Protein AF-A0A2S2QJU6-F1 (afdb_monomer_lite)

Organism: NCBI:txid143950

Sequence (134 aa):
MEQHQAIIRSEYPKALYEYVHCSAHSLNLPIGYACQTHMIRNCIHTVRSIKSFFKKSAQRTNILKTHIKSYLPESNHDRLISMCETRWAQNHESIKRLHEMYISIINTLEELREVINNETSQKAHTFLATISKR

Radius of gyration: 20.84 Å; chains: 1; bounding box: 54×26×53 Å

Secondary structure (DSSP, 8-state):
-HHHHHHHHHH-GGGGGT----HHHHHHHHHHHHHTSHHHHHHHHHHHHHHHHHHT-HHHHHHHHHHHHHH-TT----SPPPP-TT-HHHHHHHHHHHHHTHHHHHHHHHHHHSSS-HHHHHHHHHHHHHHS--

Structure (mmCIF, N/CA/C/O backbone):
data_AF-A0A2S2QJU6-F1
#
_entry.id   AF-A0A2S2QJU6-F1
#
loop_
_atom_site.group_PDB
_atom_site.id
_atom_site.type_symbol
_atom_site.label_atom_id
_atom_site.label_alt_id
_atom_site.label_comp_id
_atom_site.label_asym_id
_atom_site.label_entity_id
_atom_site.label_seq_id
_atom_site.pdbx_PDB_ins_code
_atom_site.Cartn_x
_atom_site.Cartn_y
_atom_site.Cartn_z
_atom_site.occupancy
_atom_site.B_iso_or_equiv
_atom_site.auth_seq_id
_atom_site.auth_comp_id
_atom_site.auth_asym_id
_atom_site.auth_atom_id
_atom_site.pdbx_PDB_model_num
ATOM 1 N N . MET A 1 1 ? 14.749 11.793 -27.665 1.00 46.41 1 MET A N 1
ATOM 2 C CA . MET A 1 1 ? 15.988 11.117 -27.208 1.00 46.41 1 MET A CA 1
ATOM 3 C C . MET A 1 1 ? 16.721 10.397 -28.338 1.00 46.41 1 MET A C 1
ATOM 5 O O . MET A 1 1 ? 17.942 10.406 -28.320 1.00 46.41 1 MET A O 1
ATOM 9 N N . GLU A 1 2 ? 16.032 9.844 -29.343 1.00 47.97 2 GLU A N 1
ATOM 10 C CA . GLU A 1 2 ? 16.675 9.112 -30.457 1.00 47.97 2 GLU A CA 1
ATOM 11 C C . GLU A 1 2 ? 17.599 9.975 -31.334 1.00 47.97 2 GLU A C 1
ATOM 13 O O . GLU A 1 2 ? 18.694 9.542 -31.683 1.00 47.97 2 GLU A O 1
ATOM 18 N N . GLN A 1 3 ? 17.233 11.232 -31.613 1.00 45.78 3 GLN A N 1
ATOM 19 C CA . GLN A 1 3 ? 18.054 12.115 -32.458 1.00 45.78 3 GLN A CA 1
ATOM 20 C C . GLN A 1 3 ? 19.417 12.469 -31.841 1.00 45.78 3 GLN A C 1
ATOM 22 O O . GLN A 1 3 ? 20.399 12.617 -32.558 1.00 45.78 3 GLN A O 1
ATOM 27 N N . HIS A 1 4 ? 19.507 12.552 -30.510 1.00 51.56 4 HIS A N 1
ATOM 28 C CA . HIS A 1 4 ? 20.764 12.890 -29.833 1.00 51.56 4 HIS A CA 1
ATOM 29 C C . HIS A 1 4 ? 21.744 11.712 -29.844 1.00 51.56 4 HIS A C 1
ATOM 31 O O . HIS A 1 4 ? 22.946 11.908 -29.993 1.00 51.56 4 HIS A O 1
ATOM 37 N N . GLN A 1 5 ? 21.233 10.479 -29.752 1.00 58.16 5 GLN A N 1
ATOM 38 C CA . GLN A 1 5 ? 22.067 9.287 -29.881 1.00 58.16 5 GLN A CA 1
ATOM 39 C C . GLN A 1 5 ? 22.635 9.154 -31.294 1.00 58.16 5 GLN A C 1
ATOM 41 O O . GLN A 1 5 ? 23.798 8.804 -31.434 1.00 58.16 5 GLN A O 1
ATOM 46 N N . ALA A 1 6 ? 21.854 9.465 -32.332 1.00 62.44 6 ALA A N 1
ATOM 47 C CA . ALA A 1 6 ? 22.330 9.409 -33.714 1.00 62.44 6 ALA A CA 1
ATOM 48 C C . ALA A 1 6 ? 23.511 10.365 -33.973 1.00 62.44 6 ALA A C 1
ATOM 50 O O . ALA A 1 6 ? 24.495 9.964 -34.589 1.00 62.44 6 ALA A O 1
ATOM 51 N N . ILE A 1 7 ? 23.453 11.590 -33.436 1.00 68.31 7 ILE A N 1
ATOM 52 C CA . ILE A 1 7 ? 24.519 12.598 -33.575 1.00 68.31 7 ILE A CA 1
ATOM 53 C C . ILE A 1 7 ? 25.791 12.159 -32.833 1.00 68.31 7 ILE A C 1
ATOM 55 O O . ILE A 1 7 ? 26.871 12.135 -33.417 1.00 68.31 7 ILE A O 1
ATOM 59 N N . ILE A 1 8 ? 25.663 11.705 -31.580 1.00 67.81 8 ILE A N 1
ATOM 60 C CA . ILE A 1 8 ? 26.801 11.224 -30.772 1.00 67.81 8 ILE A CA 1
ATOM 61 C C . ILE A 1 8 ? 27.474 10.005 -31.426 1.00 67.81 8 ILE A C 1
ATOM 63 O O . ILE A 1 8 ? 28.700 9.895 -31.430 1.00 67.81 8 ILE A O 1
ATOM 67 N N . ARG A 1 9 ? 26.681 9.107 -32.025 1.00 65.75 9 ARG A N 1
ATOM 68 C CA . ARG A 1 9 ? 27.174 7.933 -32.763 1.00 65.75 9 ARG A CA 1
ATOM 69 C C . ARG A 1 9 ? 27.923 8.302 -34.045 1.00 65.75 9 ARG A C 1
ATOM 71 O O . ARG A 1 9 ? 28.824 7.564 -34.429 1.00 65.75 9 ARG A O 1
ATOM 78 N N . SER A 1 10 ? 27.549 9.408 -34.692 1.00 72.00 10 SER A N 1
ATOM 79 C CA . SER A 1 10 ? 28.198 9.907 -35.909 1.00 72.00 10 SER A CA 1
ATOM 80 C C . SER A 1 10 ? 29.538 10.585 -35.617 1.00 72.00 10 SER A C 1
ATOM 82 O O . SER A 1 10 ? 30.488 10.391 -36.368 1.00 72.00 10 SER A O 1
ATOM 84 N N . GLU A 1 11 ? 29.625 11.379 -34.546 1.00 79.19 11 GLU A N 1
ATOM 85 C CA . GLU A 1 11 ? 30.824 12.182 -34.260 1.00 79.19 11 GLU A CA 1
ATOM 86 C C . GLU A 1 11 ? 31.875 11.451 -33.411 1.00 79.19 11 GLU A C 1
ATOM 88 O O . GLU A 1 11 ? 33.070 11.710 -33.554 1.00 79.19 11 GLU A O 1
ATOM 93 N N . TYR A 1 12 ? 31.469 10.494 -32.566 1.00 71.75 12 TYR A N 1
ATOM 94 C CA . TYR A 1 12 ? 32.372 9.825 -31.621 1.00 71.75 12 TYR A CA 1
ATOM 95 C C . TYR A 1 1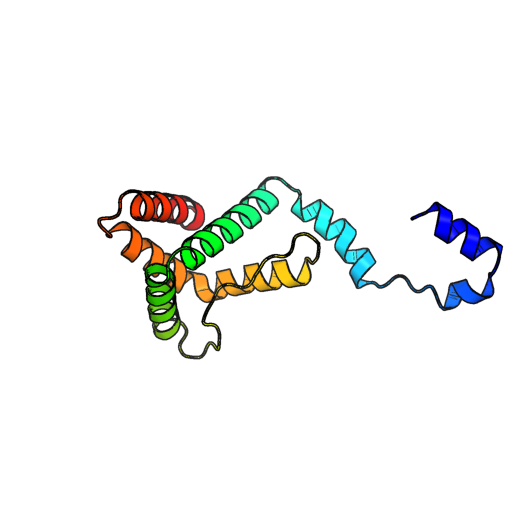2 ? 32.196 8.294 -31.623 1.00 71.75 12 TYR A C 1
ATOM 97 O O . TYR A 1 12 ? 31.701 7.716 -30.652 1.00 71.75 12 TYR A O 1
ATOM 105 N N . PRO A 1 13 ? 32.665 7.579 -32.666 1.00 63.84 13 PRO A N 1
ATOM 106 C CA . PRO A 1 13 ? 32.488 6.127 -32.793 1.00 63.84 13 PRO A CA 1
ATOM 107 C C . PRO A 1 13 ? 33.174 5.310 -31.683 1.00 63.84 13 PRO A C 1
ATOM 109 O O . PRO A 1 13 ? 32.777 4.180 -31.417 1.00 63.84 13 PRO A O 1
ATOM 112 N N . LYS A 1 14 ? 34.167 5.873 -30.979 1.00 62.91 14 LYS A N 1
ATOM 113 C CA . LYS A 1 14 ? 34.809 5.232 -29.814 1.00 62.91 14 LYS A CA 1
ATOM 114 C C . LYS A 1 14 ? 33.975 5.317 -28.527 1.00 62.91 14 LYS A C 1
ATOM 116 O O . LYS A 1 14 ? 34.132 4.460 -27.665 1.00 62.91 14 LYS A O 1
ATOM 121 N N . ALA A 1 15 ? 33.058 6.282 -28.418 1.00 59.03 15 ALA A N 1
ATOM 122 C CA . ALA A 1 15 ? 32.165 6.429 -27.262 1.00 59.03 15 ALA A CA 1
ATOM 123 C C . ALA A 1 15 ? 31.049 5.365 -27.233 1.00 59.03 15 ALA A C 1
ATOM 125 O O . ALA A 1 15 ? 30.379 5.186 -26.219 1.00 59.03 15 ALA A O 1
ATOM 126 N N . LEU A 1 16 ? 30.865 4.615 -28.328 1.00 54.47 16 LEU A N 1
ATOM 127 C CA . LEU A 1 16 ? 29.923 3.495 -28.416 1.00 54.47 16 LEU A CA 1
ATOM 128 C C . LEU A 1 16 ? 30.208 2.384 -27.395 1.00 54.47 16 LEU A C 1
ATOM 130 O O . LEU A 1 16 ? 29.268 1.745 -26.932 1.00 54.47 16 LEU A O 1
ATOM 134 N N . TYR A 1 17 ? 31.475 2.175 -27.023 1.00 51.66 17 TYR A N 1
ATOM 135 C CA . TYR A 1 17 ? 31.856 1.184 -26.011 1.00 51.66 17 TYR A CA 1
ATOM 136 C C . TYR A 1 17 ? 31.525 1.636 -24.579 1.00 51.66 17 TYR A C 1
ATOM 138 O O . TYR A 1 17 ? 31.322 0.795 -23.708 1.00 51.66 17 TYR A O 1
ATOM 146 N N . GLU A 1 18 ? 31.422 2.946 -24.340 1.00 51.72 18 GLU A N 1
ATOM 147 C CA . GLU A 1 18 ? 31.084 3.530 -23.033 1.00 51.72 18 GLU A CA 1
ATOM 148 C C . GLU A 1 18 ? 29.583 3.813 -22.876 1.00 51.72 18 GLU A C 1
ATOM 150 O O . GLU A 1 18 ? 29.083 3.918 -21.756 1.00 51.72 18 GLU A O 1
ATOM 155 N N . TYR A 1 19 ? 28.828 3.883 -23.978 1.00 55.94 19 TYR A N 1
ATOM 156 C CA . TYR A 1 19 ? 27.382 4.119 -23.961 1.00 55.94 19 TYR A CA 1
ATOM 157 C C . TYR A 1 19 ? 26.590 2.824 -23.718 1.00 55.94 19 TYR A C 1
ATOM 159 O O . TYR A 1 19 ? 25.708 2.430 -24.486 1.00 55.94 19 TYR A O 1
ATOM 167 N N . VAL A 1 20 ? 26.915 2.135 -22.624 1.00 60.84 20 VAL A N 1
ATOM 168 C CA . VAL A 1 20 ? 26.170 0.964 -22.160 1.00 60.84 20 VAL A CA 1
ATOM 169 C C . VAL A 1 20 ? 24.815 1.440 -21.647 1.00 60.84 20 VAL A C 1
ATOM 171 O O . VAL A 1 20 ? 24.714 2.143 -20.640 1.00 60.84 20 VAL A O 1
ATOM 174 N N . HIS A 1 21 ? 23.746 1.057 -22.345 1.00 64.50 21 HIS A N 1
ATOM 175 C CA . HIS A 1 21 ? 22.393 1.297 -21.861 1.00 64.50 21 HIS A CA 1
ATOM 176 C C . HIS A 1 21 ? 22.233 0.645 -20.488 1.00 64.50 21 HIS A C 1
ATOM 178 O O . HIS A 1 21 ? 22.387 -0.566 -20.342 1.00 64.50 21 HIS A O 1
ATOM 184 N N . CYS A 1 22 ? 21.916 1.454 -19.476 1.00 77.94 22 CYS A N 1
ATOM 185 C CA . CYS A 1 22 ? 21.653 0.949 -18.139 1.00 77.94 22 CYS A CA 1
ATOM 186 C C . CYS A 1 22 ? 20.522 -0.086 -18.213 1.00 77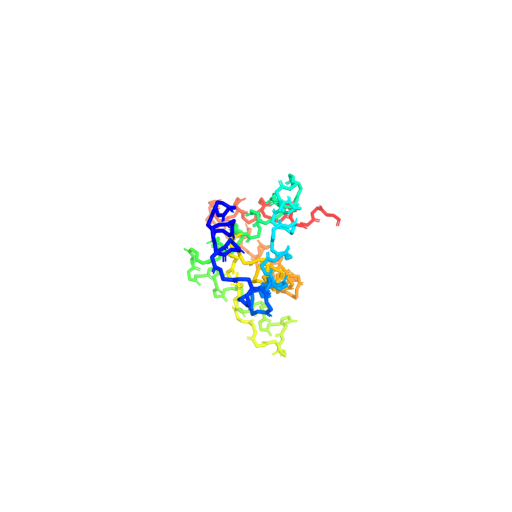.94 22 CYS A C 1
ATOM 188 O O . CYS A 1 22 ? 19.383 0.269 -18.521 1.00 77.94 22 CYS A O 1
ATOM 190 N N . SER A 1 23 ? 20.820 -1.351 -17.904 1.00 76.19 23 SER A N 1
ATOM 191 C CA . SER A 1 23 ? 19.843 -2.446 -17.955 1.00 76.19 23 SER A CA 1
ATOM 192 C C . SER A 1 23 ? 18.586 -2.130 -17.144 1.00 76.19 23 SER A C 1
ATOM 194 O O . SER A 1 23 ? 17.483 -2.470 -17.559 1.00 76.19 23 SER A O 1
ATOM 196 N N . ALA A 1 24 ? 18.724 -1.397 -16.033 1.00 72.38 24 ALA A N 1
ATOM 197 C CA . ALA A 1 24 ? 17.584 -0.923 -15.256 1.00 72.38 24 ALA A CA 1
ATOM 198 C C . ALA A 1 24 ? 16.678 0.018 -16.069 1.00 72.38 24 ALA A C 1
ATOM 200 O O . ALA A 1 24 ? 15.464 -0.151 -16.060 1.00 72.38 24 ALA A O 1
ATOM 201 N N . HIS A 1 25 ? 17.238 0.970 -16.822 1.00 74.44 25 HIS A N 1
ATOM 202 C CA . HIS A 1 25 ? 16.448 1.854 -17.683 1.00 74.44 25 HIS A CA 1
ATOM 203 C C . HIS A 1 25 ? 15.749 1.077 -18.805 1.00 74.44 25 HIS A C 1
ATOM 205 O O . HIS A 1 25 ? 14.554 1.269 -19.034 1.00 74.44 25 HIS A O 1
ATOM 211 N N . SER A 1 26 ? 16.467 0.152 -19.446 1.00 79.81 26 SER A N 1
ATOM 212 C CA . SER A 1 26 ? 15.916 -0.707 -20.500 1.00 79.81 26 SER A CA 1
ATOM 213 C C . SER A 1 26 ? 14.766 -1.584 -19.999 1.00 79.81 26 SER A C 1
ATOM 215 O O . SER A 1 26 ? 13.816 -1.811 -20.739 1.00 79.81 26 SER A O 1
ATOM 217 N N . LEU A 1 27 ? 14.811 -2.035 -18.741 1.00 78.50 27 LEU A N 1
ATOM 218 C CA . LEU A 1 27 ? 13.746 -2.825 -18.112 1.00 78.50 27 LEU A CA 1
ATOM 219 C C . LEU A 1 27 ? 12.590 -1.967 -17.570 1.00 78.50 27 LEU A C 1
ATOM 221 O O . LEU A 1 27 ? 11.445 -2.417 -17.571 1.00 78.50 27 LEU A O 1
ATOM 225 N N . ASN A 1 28 ? 12.845 -0.725 -17.146 1.00 80.44 28 ASN A N 1
ATOM 226 C CA . ASN A 1 28 ? 11.793 0.177 -16.664 1.00 80.44 28 ASN A CA 1
ATOM 227 C C . ASN A 1 28 ? 10.721 0.442 -17.731 1.00 80.44 28 ASN A C 1
ATOM 229 O O . ASN A 1 28 ? 9.547 0.558 -17.388 1.00 80.44 28 ASN A O 1
ATOM 233 N N . LEU A 1 29 ? 11.121 0.548 -19.000 1.00 81.00 29 LEU A N 1
ATOM 234 C CA . LEU A 1 29 ? 10.230 0.806 -20.134 1.00 81.00 29 LEU A CA 1
ATOM 235 C C . LEU A 1 29 ? 9.149 -0.281 -20.308 1.00 81.00 29 LEU A C 1
ATOM 237 O O . LEU A 1 29 ? 7.969 0.045 -20.160 1.00 81.00 29 LEU A O 1
ATOM 241 N N . PRO A 1 30 ? 9.487 -1.562 -20.570 1.00 85.56 30 PRO A N 1
ATOM 242 C CA . PRO A 1 30 ? 8.491 -2.617 -20.753 1.00 85.56 30 PRO A CA 1
ATOM 243 C C . PRO A 1 30 ? 7.663 -2.869 -19.489 1.00 85.56 30 PRO A C 1
ATOM 245 O O . PRO A 1 30 ? 6.458 -3.093 -19.588 1.00 85.56 30 PRO A O 1
ATOM 248 N N . ILE A 1 31 ? 8.263 -2.770 -18.296 1.00 82.38 31 ILE A N 1
ATOM 249 C CA . ILE A 1 31 ? 7.525 -2.897 -17.030 1.00 82.38 31 ILE A CA 1
ATOM 250 C C . ILE A 1 31 ? 6.525 -1.746 -16.875 1.00 82.38 31 ILE A C 1
ATOM 252 O O . ILE A 1 31 ? 5.380 -1.971 -16.486 1.00 82.38 31 ILE A O 1
ATOM 256 N N . GLY A 1 32 ? 6.925 -0.523 -17.227 1.00 82.25 32 GLY A N 1
ATOM 257 C CA . GLY A 1 32 ? 6.045 0.641 -17.248 1.00 82.25 32 GLY A CA 1
ATOM 258 C C . GLY A 1 32 ? 4.825 0.421 -18.141 1.00 82.25 32 GLY A C 1
ATOM 259 O O . GLY A 1 32 ? 3.707 0.690 -17.705 1.00 82.25 32 GLY A O 1
ATOM 260 N N . TYR A 1 33 ? 5.015 -0.136 -19.341 1.00 83.44 33 TYR A N 1
ATOM 261 C CA . TYR A 1 33 ? 3.912 -0.511 -20.232 1.00 83.44 33 TYR A CA 1
ATOM 262 C C . TYR A 1 33 ? 3.032 -1.619 -19.647 1.00 83.44 33 TYR A C 1
ATOM 264 O O . TYR A 1 33 ? 1.811 -1.477 -19.626 1.00 83.44 33 TYR A O 1
ATOM 272 N N . ALA A 1 34 ? 3.620 -2.685 -19.101 1.00 84.25 34 ALA A N 1
ATOM 273 C CA . ALA A 1 34 ? 2.857 -3.757 -18.464 1.00 84.25 34 ALA A CA 1
ATOM 274 C C . ALA A 1 34 ? 1.983 -3.221 -17.314 1.00 84.25 34 ALA A C 1
ATOM 276 O O . ALA A 1 34 ? 0.807 -3.573 -17.205 1.00 84.25 34 ALA A O 1
ATOM 277 N N . CYS A 1 35 ? 2.509 -2.294 -16.507 1.00 82.56 35 CYS A N 1
ATOM 278 C CA . CYS A 1 35 ? 1.772 -1.650 -15.420 1.00 82.56 35 CYS A CA 1
ATOM 279 C C . CYS A 1 35 ? 0.620 -0.737 -15.878 1.00 82.56 35 CYS A C 1
ATOM 281 O O . CYS A 1 35 ? -0.240 -0.416 -15.057 1.00 82.56 35 CYS A O 1
ATOM 283 N N . GLN A 1 36 ? 0.559 -0.338 -17.153 1.00 83.81 36 GLN A N 1
ATOM 284 C CA . GLN A 1 36 ? -0.577 0.413 -17.705 1.00 83.81 36 GLN A CA 1
ATOM 285 C C . GLN A 1 36 ? -1.795 -0.473 -17.988 1.00 83.81 36 GLN A C 1
ATOM 287 O O . GLN A 1 36 ? -2.900 0.051 -18.154 1.00 83.81 36 GLN A O 1
ATOM 292 N N . THR A 1 37 ? -1.625 -1.801 -17.986 1.00 89.19 37 THR A N 1
ATOM 293 C CA . THR A 1 37 ? -2.731 -2.759 -18.096 1.00 89.19 37 THR A CA 1
ATOM 294 C C . THR A 1 37 ? -3.793 -2.448 -17.049 1.00 89.19 37 THR A C 1
ATOM 296 O O . THR A 1 37 ? -3.477 -2.300 -15.868 1.00 89.19 37 THR A O 1
ATOM 299 N N . HIS A 1 38 ? -5.061 -2.386 -17.466 1.00 87.62 38 HIS A N 1
ATOM 300 C CA . HIS A 1 38 ? -6.172 -1.906 -16.638 1.00 87.62 38 HIS A CA 1
ATOM 301 C C . HIS A 1 38 ? -6.205 -2.537 -15.238 1.00 87.62 38 HIS A C 1
ATOM 303 O O . HIS A 1 38 ? -6.286 -1.831 -14.236 1.00 87.62 38 HIS A O 1
ATOM 309 N N . MET A 1 39 ? -6.065 -3.862 -15.160 1.00 86.25 39 MET A N 1
ATOM 310 C CA . MET A 1 39 ? -6.084 -4.593 -13.891 1.00 86.25 39 MET A CA 1
ATOM 311 C C . MET A 1 39 ? -4.923 -4.204 -12.965 1.00 86.25 39 MET A C 1
ATOM 313 O O . MET A 1 39 ? -5.133 -3.957 -11.778 1.00 86.25 39 MET A O 1
ATOM 317 N N . ILE A 1 40 ? -3.703 -4.115 -13.507 1.00 85.44 40 ILE A N 1
ATOM 318 C CA . ILE A 1 40 ? -2.498 -3.773 -12.738 1.00 85.44 40 ILE A CA 1
ATOM 319 C C . ILE A 1 40 ? -2.571 -2.316 -12.287 1.00 85.44 40 ILE A C 1
ATOM 321 O O . ILE A 1 40 ? -2.353 -2.013 -11.115 1.00 85.44 40 ILE A O 1
ATOM 325 N N . ARG A 1 41 ? -2.959 -1.420 -13.196 1.00 86.06 41 ARG A N 1
ATOM 326 C CA . ARG A 1 41 ? -3.148 -0.001 -12.912 1.00 86.06 41 ARG A CA 1
ATOM 327 C C . ARG A 1 41 ? -4.167 0.214 -11.792 1.00 86.06 41 ARG A C 1
ATOM 329 O O . ARG A 1 41 ? -3.880 0.949 -10.850 1.00 86.06 41 ARG A O 1
ATOM 336 N N . ASN A 1 42 ? -5.320 -0.455 -11.846 1.00 88.19 42 ASN A N 1
ATOM 337 C CA . ASN A 1 42 ? -6.345 -0.360 -10.803 1.00 88.19 42 ASN A CA 1
ATOM 338 C C . ASN A 1 42 ? -5.824 -0.854 -9.449 1.00 88.19 42 ASN A C 1
ATOM 340 O O . ASN A 1 42 ? -6.033 -0.185 -8.442 1.00 88.19 42 ASN A O 1
ATOM 344 N N . CYS A 1 43 ? -5.092 -1.973 -9.426 1.00 86.75 43 CYS A N 1
ATOM 345 C CA . CYS A 1 43 ? -4.452 -2.474 -8.209 1.00 86.75 43 CYS A CA 1
ATOM 346 C C . CYS A 1 43 ? -3.491 -1.430 -7.613 1.00 86.75 43 CYS A C 1
ATOM 348 O O . CYS A 1 43 ? -3.621 -1.057 -6.446 1.00 86.75 43 CYS A O 1
ATOM 350 N N . ILE A 1 44 ? -2.595 -0.871 -8.433 1.00 85.81 44 ILE A N 1
ATOM 351 C CA . ILE A 1 44 ? -1.655 0.183 -8.025 1.00 85.81 44 ILE A CA 1
ATOM 352 C C . ILE A 1 44 ? -2.402 1.407 -7.468 1.00 85.81 44 ILE A C 1
ATOM 354 O O . ILE A 1 44 ? -2.013 1.948 -6.430 1.00 85.81 44 ILE A O 1
ATOM 358 N N . HIS A 1 45 ? -3.489 1.843 -8.111 1.00 87.38 45 HIS A N 1
ATOM 359 C CA . HIS A 1 45 ? -4.312 2.944 -7.604 1.00 87.38 45 HIS A CA 1
ATOM 360 C C . HIS A 1 45 ? -4.968 2.618 -6.261 1.00 87.38 45 HIS A C 1
ATOM 362 O O . HIS A 1 45 ? -4.932 3.458 -5.362 1.00 87.38 45 HIS A O 1
ATOM 368 N N . THR A 1 46 ? -5.522 1.418 -6.085 1.00 89.06 46 THR A N 1
ATOM 369 C CA . THR A 1 46 ? -6.109 0.988 -4.809 1.00 89.06 46 THR A CA 1
ATOM 370 C C . THR A 1 46 ? -5.073 1.013 -3.689 1.00 89.06 46 THR A C 1
ATOM 372 O O . THR A 1 46 ? -5.328 1.602 -2.639 1.00 89.06 46 THR A O 1
ATOM 375 N N . VAL A 1 47 ? -3.871 0.479 -3.924 1.00 88.31 47 VAL A N 1
ATOM 376 C CA . VAL A 1 47 ? -2.773 0.500 -2.942 1.00 88.31 47 VAL A CA 1
ATOM 377 C C . VAL A 1 47 ? -2.403 1.933 -2.545 1.00 88.31 47 VAL A C 1
ATOM 379 O O . VAL A 1 47 ? -2.280 2.249 -1.357 1.00 88.31 47 VAL A O 1
ATOM 382 N N . ARG A 1 48 ? -2.287 2.841 -3.523 1.00 88.94 48 ARG A N 1
ATOM 383 C CA . ARG A 1 48 ? -2.034 4.270 -3.262 1.00 88.94 48 ARG A CA 1
ATOM 384 C C . ARG A 1 48 ? -3.152 4.907 -2.440 1.00 88.94 48 ARG A C 1
ATOM 386 O O . ARG A 1 48 ? -2.868 5.686 -1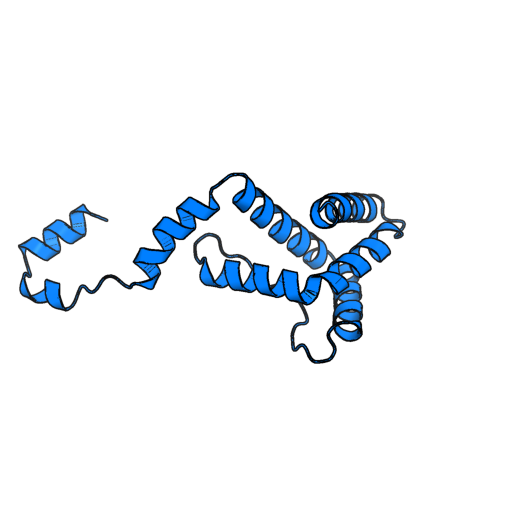.527 1.00 88.94 48 ARG A O 1
ATOM 393 N N . SER A 1 49 ? -4.403 4.569 -2.739 1.00 90.44 49 SER A N 1
ATOM 394 C CA . SER A 1 49 ? -5.579 5.073 -2.028 1.00 90.44 49 SER A CA 1
ATOM 395 C C . SER A 1 49 ? -5.616 4.601 -0.575 1.00 90.44 49 SER A C 1
ATOM 397 O O . SER A 1 49 ? -5.808 5.433 0.311 1.00 90.44 49 SER A O 1
ATOM 399 N N . ILE A 1 50 ? -5.337 3.320 -0.312 1.00 89.50 50 ILE A N 1
ATOM 400 C CA . ILE A 1 50 ? -5.235 2.752 1.044 1.00 89.50 50 ILE A CA 1
ATOM 401 C C . ILE A 1 50 ? -4.133 3.460 1.837 1.00 89.50 50 ILE A C 1
ATOM 403 O O . ILE A 1 50 ? -4.352 3.932 2.954 1.00 89.50 50 ILE A O 1
ATOM 407 N N . LYS A 1 51 ? -2.950 3.629 1.238 1.00 89.31 51 LYS A N 1
ATOM 408 C CA . LYS A 1 51 ? -1.861 4.373 1.878 1.00 89.31 51 LYS A CA 1
ATOM 409 C C . LYS A 1 51 ? -2.273 5.806 2.224 1.00 89.31 51 LYS A C 1
ATOM 411 O O . LYS A 1 51 ? -2.012 6.284 3.330 1.00 89.31 51 LYS A O 1
ATOM 416 N N . SER A 1 52 ? -2.866 6.513 1.262 1.00 90.19 52 SER A N 1
ATOM 417 C CA . SER A 1 52 ? -3.316 7.896 1.436 1.00 90.19 52 SER A CA 1
ATOM 418 C C . SER A 1 52 ? -4.364 7.998 2.544 1.00 90.19 52 SER A C 1
ATOM 420 O O . SER A 1 52 ? -4.297 8.902 3.375 1.00 90.19 52 SER A O 1
ATOM 422 N N . PHE A 1 53 ? -5.279 7.031 2.615 1.00 90.25 53 PHE A N 1
ATOM 423 C CA . PHE A 1 53 ? -6.282 6.930 3.666 1.00 90.25 53 PHE A CA 1
ATOM 424 C C . PHE A 1 53 ? -5.648 6.862 5.059 1.00 90.25 53 PHE A C 1
ATOM 426 O O . PHE A 1 53 ? -5.961 7.711 5.894 1.00 90.25 53 PHE A O 1
ATOM 433 N N . PHE A 1 54 ? -4.692 5.959 5.295 1.00 89.56 54 PHE A N 1
ATOM 434 C CA . PHE A 1 54 ? -4.000 5.895 6.587 1.00 89.56 54 PHE A CA 1
ATOM 435 C C . PHE A 1 54 ? -3.218 7.175 6.889 1.00 89.56 54 PHE A C 1
ATOM 437 O O . PHE A 1 54 ? -3.365 7.743 7.970 1.00 89.56 54 PHE A O 1
ATOM 444 N N . LYS A 1 55 ? -2.456 7.694 5.914 1.00 88.88 55 LYS A N 1
ATOM 445 C CA . LYS A 1 55 ? -1.627 8.901 6.087 1.00 88.88 55 LYS A CA 1
ATOM 446 C C . LYS A 1 55 ? -2.447 10.148 6.443 1.00 88.88 55 LYS A C 1
ATOM 448 O O . LYS A 1 55 ? -1.939 11.019 7.141 1.00 88.88 55 LYS A O 1
ATOM 453 N N . LYS A 1 56 ? -3.696 10.246 5.979 1.00 89.12 56 LYS A N 1
ATOM 454 C CA . LYS A 1 56 ? -4.578 11.401 6.217 1.00 89.12 56 LYS A CA 1
ATOM 455 C C . LYS A 1 56 ? -5.088 11.524 7.659 1.00 89.12 56 LYS A C 1
ATOM 457 O O . LYS A 1 56 ? -5.743 12.510 7.960 1.00 89.12 56 LYS A O 1
ATOM 462 N N . SER A 1 57 ? -4.898 10.538 8.542 1.00 88.44 57 SER A N 1
ATOM 463 C CA . SER A 1 57 ? -5.237 10.684 9.970 1.00 88.44 57 SER A CA 1
ATOM 464 C C . SER A 1 57 ? -4.176 10.047 10.853 1.00 88.44 57 SER A C 1
ATOM 466 O O . SER A 1 57 ? -3.819 8.881 10.665 1.00 88.44 57 SER A O 1
ATOM 468 N N . ALA A 1 58 ? -3.731 10.800 11.858 1.00 88.19 58 ALA A N 1
ATOM 469 C CA . ALA A 1 58 ? -2.838 10.297 12.891 1.00 88.19 58 ALA A CA 1
ATOM 470 C C . ALA A 1 58 ? -3.464 9.111 13.642 1.00 88.19 58 ALA A C 1
ATOM 472 O O . ALA A 1 58 ? -2.784 8.113 13.855 1.00 88.19 58 ALA A O 1
ATOM 473 N N . GLN A 1 59 ? -4.769 9.169 13.935 1.00 88.75 59 GLN A N 1
ATOM 474 C CA . GLN A 1 59 ? -5.504 8.079 14.583 1.00 88.75 59 GLN A CA 1
ATOM 475 C C . GLN A 1 59 ? -5.454 6.796 13.742 1.00 88.75 59 GLN A C 1
ATOM 477 O O . GLN A 1 59 ? -5.014 5.761 14.231 1.00 88.75 59 GLN A O 1
ATOM 482 N N . ARG A 1 60 ? -5.807 6.878 12.449 1.00 89.50 60 ARG A N 1
ATOM 483 C CA . ARG A 1 60 ? -5.767 5.728 11.523 1.00 89.50 60 ARG A CA 1
ATOM 484 C C . ARG A 1 60 ? -4.361 5.136 11.399 1.00 89.50 60 ARG A C 1
ATOM 486 O O . ARG A 1 60 ? -4.200 3.923 11.360 1.00 89.50 60 ARG A O 1
ATOM 493 N N . THR A 1 61 ? -3.341 5.995 11.340 1.00 90.06 61 THR A N 1
ATOM 494 C CA . THR A 1 61 ? -1.939 5.555 11.304 1.00 90.06 61 THR A CA 1
ATOM 495 C C . THR A 1 61 ? -1.532 4.866 12.608 1.00 90.06 61 THR A C 1
ATOM 497 O O . THR A 1 61 ? -0.779 3.898 12.564 1.00 90.06 61 THR A O 1
ATOM 500 N N . ASN A 1 62 ? -2.006 5.345 13.760 1.00 89.94 62 ASN A N 1
ATOM 501 C CA . ASN A 1 62 ? -1.648 4.770 15.052 1.00 89.94 62 ASN A CA 1
ATOM 502 C C . ASN A 1 62 ? -2.282 3.388 15.255 1.00 89.94 62 ASN A C 1
ATOM 504 O O . ASN A 1 62 ? -1.583 2.464 15.651 1.00 89.94 62 ASN A O 1
ATOM 508 N N . ILE A 1 63 ? -3.559 3.228 14.889 1.00 89.69 63 ILE A N 1
ATOM 509 C CA . ILE A 1 63 ? -4.251 1.929 14.914 1.00 89.69 63 ILE A CA 1
ATOM 510 C C . ILE A 1 63 ? -3.511 0.926 14.017 1.00 89.69 63 ILE A C 1
ATOM 512 O O . ILE A 1 63 ? -3.167 -0.166 14.464 1.00 89.69 63 ILE A O 1
ATOM 516 N N . LEU A 1 64 ? -3.141 1.335 12.795 1.00 89.88 64 LEU A N 1
ATOM 517 C CA . LEU A 1 64 ? -2.342 0.498 11.897 1.00 89.88 64 LEU A CA 1
ATOM 518 C C . LEU A 1 64 ? -1.018 0.056 12.543 1.00 89.88 64 LEU A C 1
ATOM 520 O O . LEU A 1 64 ? -0.664 -1.115 12.469 1.00 89.88 64 LEU A O 1
ATOM 524 N N . LYS A 1 65 ? -0.294 0.968 13.203 1.00 89.75 65 LYS A N 1
ATOM 525 C CA . LYS A 1 65 ? 0.962 0.648 13.907 1.00 89.75 65 LYS A CA 1
ATOM 526 C C . LYS A 1 65 ? 0.769 -0.358 15.037 1.00 89.75 65 LYS A C 1
ATOM 528 O O . LYS A 1 65 ? 1.635 -1.209 15.227 1.00 89.75 65 LYS A O 1
ATOM 533 N N . THR A 1 66 ? -0.336 -0.271 15.769 1.00 89.62 66 THR A N 1
ATOM 534 C CA . THR A 1 66 ? -0.677 -1.239 16.817 1.00 89.62 66 THR A CA 1
ATOM 535 C C . THR A 1 66 ? -0.883 -2.629 16.223 1.00 89.62 66 THR A C 1
ATOM 537 O O . THR A 1 66 ? -0.250 -3.580 16.676 1.00 89.62 66 THR A O 1
ATOM 540 N N . HIS A 1 67 ? -1.676 -2.742 15.153 1.00 89.12 67 HIS A N 1
ATOM 541 C CA . HIS A 1 67 ? -1.902 -4.024 14.475 1.00 89.12 67 HIS A CA 1
ATOM 542 C C . HIS A 1 67 ? -0.622 -4.592 13.868 1.00 89.12 67 HIS A C 1
ATOM 544 O O . HIS A 1 67 ? -0.338 -5.774 14.024 1.00 89.12 67 HIS A O 1
ATOM 550 N N . ILE A 1 68 ? 0.203 -3.761 13.235 1.00 87.94 68 ILE A N 1
ATOM 551 C CA . ILE A 1 68 ? 1.513 -4.184 12.725 1.00 87.94 68 ILE A CA 1
ATOM 552 C C . ILE A 1 68 ? 2.356 -4.801 13.841 1.00 87.94 68 ILE A C 1
ATOM 554 O O . ILE A 1 68 ? 2.861 -5.901 13.673 1.00 87.94 68 ILE A O 1
ATOM 558 N N . LYS A 1 69 ? 2.486 -4.134 14.992 1.00 87.62 69 LYS A N 1
ATOM 559 C CA . LYS A 1 69 ? 3.270 -4.672 16.114 1.00 87.62 69 LYS A CA 1
ATOM 560 C C . LYS A 1 69 ? 2.699 -5.983 16.653 1.00 87.62 69 LYS A C 1
ATOM 562 O O . LYS A 1 69 ? 3.461 -6.826 17.109 1.00 87.62 69 LYS A O 1
ATOM 567 N N . SER A 1 70 ? 1.378 -6.147 16.601 1.00 86.88 70 SER A N 1
ATOM 568 C CA . SER A 1 70 ? 0.701 -7.355 17.071 1.00 86.88 70 SER A CA 1
ATOM 569 C C . SER A 1 70 ? 0.892 -8.549 16.134 1.00 86.88 70 SER A C 1
ATOM 571 O O . SER A 1 70 ? 1.058 -9.667 16.609 1.00 86.88 70 SER A O 1
ATOM 573 N N . TYR A 1 71 ? 0.836 -8.336 14.817 1.00 84.62 71 TYR A N 1
ATOM 574 C CA . TYR A 1 71 ? 0.852 -9.421 13.825 1.00 84.62 71 TYR A CA 1
ATOM 575 C C . TYR A 1 71 ? 2.221 -9.631 13.165 1.00 84.62 71 TYR A C 1
ATOM 577 O O . TYR A 1 71 ? 2.473 -10.690 12.600 1.00 84.62 71 TYR A O 1
ATOM 585 N N . LEU A 1 72 ? 3.105 -8.635 13.232 1.00 84.44 72 LEU A N 1
ATOM 586 C CA . LEU A 1 72 ? 4.442 -8.621 12.634 1.00 84.44 72 LEU A CA 1
ATOM 587 C C . LEU A 1 72 ? 5.481 -8.083 13.643 1.00 84.44 72 LEU A C 1
ATOM 589 O O . LEU A 1 72 ? 6.136 -7.076 13.366 1.00 84.44 72 LEU A O 1
ATOM 593 N N . PRO A 1 73 ? 5.651 -8.728 14.814 1.00 78.25 73 PRO A N 1
ATOM 594 C CA . PRO A 1 73 ? 6.536 -8.233 15.874 1.00 78.25 73 PRO A CA 1
ATOM 595 C C . PRO A 1 73 ? 8.013 -8.172 15.452 1.00 78.25 73 PRO A C 1
ATOM 597 O O . PRO A 1 73 ? 8.724 -7.252 15.842 1.00 78.25 73 PRO A O 1
ATOM 600 N N . GLU A 1 74 ? 8.449 -9.100 14.596 1.00 78.50 74 GLU A N 1
ATOM 601 C CA . GLU A 1 74 ? 9.821 -9.177 14.063 1.00 78.50 74 GLU A CA 1
ATOM 602 C C . GLU A 1 74 ? 10.079 -8.201 12.901 1.00 78.50 74 GLU A C 1
ATOM 604 O O . GLU A 1 74 ? 11.192 -8.084 12.386 1.00 78.50 74 GLU A O 1
ATOM 609 N N . SER A 1 75 ? 9.040 -7.512 12.427 1.00 77.00 75 SER A N 1
ATOM 610 C CA . SER A 1 75 ? 9.151 -6.640 11.269 1.00 77.00 75 SER A CA 1
ATOM 611 C C . SER A 1 75 ? 9.574 -5.230 11.671 1.00 77.00 75 SER A C 1
ATOM 613 O O . SER A 1 75 ? 8.912 -4.553 12.453 1.00 77.00 75 SER A O 1
ATOM 615 N N . ASN A 1 76 ? 10.616 -4.710 11.022 1.00 74.25 76 ASN A N 1
ATOM 616 C CA . ASN A 1 76 ? 11.048 -3.311 11.157 1.00 74.25 76 ASN A CA 1
ATOM 617 C C . ASN A 1 76 ? 10.147 -2.322 10.388 1.00 74.25 76 ASN A C 1
ATOM 619 O O . ASN A 1 76 ? 10.592 -1.258 9.954 1.00 74.25 76 ASN A O 1
ATOM 623 N N . HIS A 1 77 ? 8.903 -2.689 10.093 1.00 77.06 77 HIS A N 1
ATOM 624 C CA . HIS A 1 77 ? 8.041 -1.957 9.174 1.00 77.06 77 HIS A CA 1
ATOM 625 C C . HIS A 1 77 ? 6.905 -1.308 9.936 1.00 77.06 77 HIS A C 1
ATOM 627 O O . HIS A 1 77 ? 5.990 -1.990 10.350 1.00 77.06 77 HIS A O 1
ATOM 633 N N . ASP A 1 78 ? 6.906 0.015 10.079 1.00 76.25 78 ASP A N 1
ATOM 634 C CA . ASP A 1 78 ? 5.857 0.725 10.819 1.00 76.25 78 ASP A CA 1
ATOM 635 C C . ASP A 1 78 ? 4.820 1.405 9.905 1.00 76.25 78 ASP A C 1
ATOM 637 O O . ASP A 1 78 ? 3.837 1.977 10.389 1.00 76.25 78 ASP A O 1
ATOM 641 N N . ARG A 1 79 ? 5.058 1.419 8.582 1.00 77.69 79 ARG A N 1
ATOM 642 C CA . ARG A 1 79 ? 4.272 2.168 7.584 1.00 77.69 79 ARG A CA 1
ATOM 643 C C . ARG A 1 79 ? 4.349 1.547 6.186 1.00 77.69 79 ARG A C 1
ATOM 645 O O . A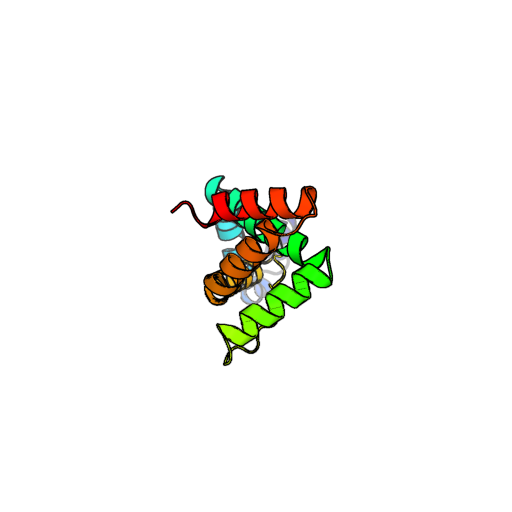RG A 1 79 ? 5.318 0.884 5.825 1.00 77.69 79 ARG A O 1
ATOM 652 N N . LEU A 1 80 ? 3.356 1.882 5.357 1.00 80.38 80 LEU A N 1
ATOM 653 C CA . LEU A 1 80 ? 3.340 1.575 3.923 1.00 80.38 80 LEU A CA 1
ATOM 654 C C . LEU A 1 80 ? 4.319 2.459 3.126 1.00 80.38 80 LEU A C 1
ATOM 656 O O . LEU A 1 80 ? 4.353 3.688 3.283 1.00 80.38 80 LEU A O 1
ATOM 660 N N . ILE A 1 81 ? 5.063 1.839 2.205 1.00 79.44 81 ILE A N 1
ATOM 661 C CA . ILE A 1 81 ? 6.064 2.497 1.347 1.00 79.44 81 ILE A CA 1
ATOM 662 C C . ILE A 1 81 ? 5.387 3.348 0.268 1.00 79.44 81 ILE A C 1
ATOM 664 O O . ILE A 1 81 ? 4.220 3.170 -0.076 1.00 79.44 81 ILE A O 1
ATOM 668 N N . SER A 1 82 ? 6.074 4.392 -0.207 1.00 76.31 82 SER A N 1
ATOM 669 C CA . SER A 1 82 ? 5.572 5.200 -1.321 1.00 76.31 82 SER A CA 1
ATOM 670 C C . SER A 1 82 ? 5.821 4.555 -2.661 1.00 76.31 82 SER A C 1
ATOM 672 O O . SER A 1 82 ? 6.954 4.249 -3.005 1.00 76.31 82 SER A O 1
ATOM 674 N N . MET A 1 83 ? 4.750 4.479 -3.439 1.00 77.00 83 MET A N 1
ATOM 675 C CA . MET A 1 83 ? 4.829 4.181 -4.855 1.00 77.00 83 MET A CA 1
ATOM 676 C C . MET A 1 83 ? 5.313 5.425 -5.608 1.00 77.00 83 MET A C 1
ATOM 678 O O . MET A 1 83 ? 4.895 6.543 -5.295 1.00 77.00 83 MET A O 1
ATOM 682 N N . CYS A 1 84 ? 6.181 5.224 -6.594 1.00 70.44 84 CYS A N 1
ATOM 683 C CA . CYS A 1 84 ? 6.689 6.238 -7.510 1.00 70.44 84 CYS A CA 1
ATOM 684 C C . CYS A 1 84 ? 6.354 5.808 -8.941 1.00 70.44 84 CYS A C 1
ATOM 686 O O . CYS A 1 84 ? 6.674 4.696 -9.351 1.00 70.44 84 CYS A O 1
ATOM 688 N N . GLU A 1 85 ? 5.700 6.668 -9.719 1.00 60.78 85 GLU A N 1
ATOM 689 C CA . GLU A 1 85 ? 5.206 6.313 -11.059 1.00 60.78 85 GLU A CA 1
ATOM 690 C C . GLU A 1 85 ? 6.307 5.880 -12.026 1.00 60.78 85 GLU A C 1
ATOM 692 O O . GLU A 1 85 ? 6.091 4.977 -12.826 1.00 60.78 85 GLU A O 1
ATOM 697 N N . THR A 1 86 ? 7.503 6.451 -11.899 1.00 64.75 86 THR A N 1
ATOM 698 C CA . THR A 1 86 ? 8.618 6.233 -12.830 1.00 64.75 86 THR A CA 1
ATOM 699 C C . THR A 1 86 ? 9.660 5.224 -12.334 1.00 64.75 86 THR A C 1
ATOM 701 O O . THR A 1 86 ? 10.600 4.909 -13.063 1.00 64.75 86 THR A O 1
ATOM 704 N N . ARG A 1 87 ? 9.522 4.690 -11.109 1.00 71.88 87 ARG A N 1
ATOM 705 C CA . ARG A 1 87 ? 10.488 3.754 -10.500 1.00 71.88 87 ARG A CA 1
ATOM 706 C C . ARG A 1 87 ? 9.810 2.449 -10.091 1.00 71.88 87 ARG A C 1
ATOM 708 O O . ARG A 1 87 ? 9.387 2.291 -8.946 1.00 71.88 87 ARG A O 1
ATOM 715 N N . TRP A 1 88 ? 9.737 1.486 -11.014 1.00 76.88 88 TRP A N 1
ATOM 716 C CA . TRP A 1 88 ? 9.043 0.214 -10.762 1.00 76.88 88 TRP A CA 1
ATOM 717 C C . TRP A 1 88 ? 9.621 -0.566 -9.578 1.00 76.88 88 TRP A C 1
ATOM 719 O O . TRP A 1 88 ? 8.844 -1.146 -8.831 1.00 76.88 88 TRP A O 1
ATOM 729 N N . ALA A 1 89 ? 10.939 -0.541 -9.351 1.00 76.94 89 ALA A N 1
ATOM 730 C CA . ALA A 1 89 ? 11.551 -1.269 -8.237 1.00 76.94 89 ALA A CA 1
ATOM 731 C C . ALA A 1 89 ? 10.978 -0.811 -6.881 1.00 76.94 89 ALA A C 1
ATOM 733 O O . ALA A 1 89 ? 10.676 -1.629 -6.017 1.00 76.94 89 ALA A O 1
ATOM 734 N N . GLN A 1 90 ? 10.714 0.493 -6.728 1.00 76.50 90 GLN A N 1
ATOM 735 C CA . GLN A 1 90 ? 10.063 1.042 -5.533 1.00 76.50 90 GLN A CA 1
ATOM 736 C C . GLN A 1 90 ? 8.578 0.655 -5.445 1.00 76.50 90 GLN A C 1
ATOM 738 O O . GLN A 1 90 ? 8.056 0.425 -4.353 1.00 76.50 90 GLN A O 1
ATOM 743 N N . ASN A 1 91 ? 7.884 0.565 -6.585 1.00 81.50 91 ASN A N 1
ATOM 744 C CA . ASN A 1 91 ? 6.495 0.095 -6.629 1.00 81.50 91 ASN A CA 1
ATOM 745 C C . ASN A 1 91 ? 6.392 -1.381 -6.249 1.00 81.50 91 ASN A C 1
ATOM 747 O O . ASN A 1 91 ? 5.501 -1.741 -5.486 1.00 81.50 91 ASN A O 1
ATOM 751 N N . HIS A 1 92 ? 7.306 -2.209 -6.750 1.00 84.31 92 HIS A N 1
ATOM 752 C CA . HIS A 1 92 ? 7.390 -3.623 -6.417 1.00 84.31 92 HIS A CA 1
ATOM 753 C C . HIS A 1 92 ? 7.605 -3.816 -4.914 1.00 84.31 92 HIS A C 1
ATOM 755 O O . HIS A 1 92 ? 6.822 -4.515 -4.277 1.00 84.31 92 HIS A O 1
ATOM 761 N N . GLU A 1 93 ? 8.574 -3.107 -4.330 1.00 84.50 93 GLU A N 1
ATOM 762 C CA . GLU A 1 93 ? 8.820 -3.141 -2.885 1.00 84.50 93 GLU A CA 1
ATOM 763 C C . GLU A 1 93 ? 7.593 -2.675 -2.082 1.00 84.50 93 GLU A C 1
ATOM 765 O O . GLU A 1 93 ? 7.244 -3.260 -1.061 1.00 84.50 93 GLU A O 1
ATOM 770 N N . SER A 1 94 ? 6.864 -1.667 -2.574 1.00 85.12 94 SER A N 1
ATOM 771 C CA . SER A 1 94 ? 5.623 -1.205 -1.934 1.00 85.12 94 SER A CA 1
ATOM 772 C C . SER A 1 94 ? 4.512 -2.259 -1.951 1.00 85.12 94 SER A C 1
ATOM 774 O O . SER A 1 94 ? 3.788 -2.398 -0.966 1.00 85.12 94 SER A O 1
ATOM 776 N N . ILE A 1 95 ? 4.365 -2.989 -3.059 1.00 86.75 95 ILE A N 1
ATOM 777 C CA . ILE A 1 95 ? 3.376 -4.066 -3.200 1.00 86.75 95 ILE A CA 1
ATOM 778 C C . ILE A 1 95 ? 3.758 -5.246 -2.306 1.00 86.75 95 ILE A C 1
ATOM 780 O O . ILE A 1 95 ? 2.907 -5.757 -1.581 1.00 86.75 95 ILE A O 1
ATOM 784 N N . LYS A 1 96 ? 5.037 -5.634 -2.309 1.00 88.00 96 LYS A N 1
ATOM 785 C CA . LYS A 1 96 ? 5.569 -6.682 -1.436 1.00 88.00 96 LYS A CA 1
ATOM 786 C C . LYS A 1 96 ? 5.319 -6.351 0.036 1.00 88.00 96 LYS A C 1
ATOM 788 O O . LYS A 1 96 ? 4.765 -7.170 0.760 1.00 88.00 96 LYS A O 1
ATOM 793 N N . ARG A 1 97 ? 5.607 -5.115 0.448 1.00 86.94 97 ARG A N 1
ATOM 794 C CA . ARG A 1 97 ? 5.347 -4.646 1.811 1.00 86.94 97 ARG A CA 1
ATOM 795 C C . ARG A 1 97 ? 3.869 -4.699 2.185 1.00 86.94 97 ARG A C 1
ATOM 797 O O . ARG A 1 97 ? 3.521 -5.088 3.294 1.00 86.94 97 ARG A O 1
ATOM 804 N N . LEU A 1 98 ? 2.989 -4.285 1.275 1.00 86.81 98 LEU A N 1
ATOM 805 C CA . LEU A 1 98 ? 1.550 -4.357 1.513 1.00 86.81 98 LEU A CA 1
ATOM 806 C C . LEU A 1 98 ? 1.087 -5.804 1.701 1.00 86.81 98 LEU A C 1
ATOM 808 O O . LEU A 1 98 ? 0.245 -6.055 2.555 1.00 86.81 98 LEU A O 1
ATOM 812 N N . HIS A 1 99 ? 1.649 -6.734 0.929 1.00 88.38 99 HIS A N 1
ATOM 813 C CA . HIS A 1 99 ? 1.376 -8.160 1.063 1.00 88.38 99 HIS A CA 1
ATOM 814 C C . HIS A 1 99 ? 1.863 -8.715 2.412 1.00 88.38 99 HIS A C 1
ATOM 816 O O . HIS A 1 99 ? 1.120 -9.420 3.084 1.00 88.38 99 HIS A O 1
ATOM 822 N N . GLU A 1 100 ? 3.068 -8.350 2.856 1.00 87.94 100 GLU A N 1
ATOM 823 C CA . GLU A 1 100 ? 3.587 -8.726 4.183 1.00 87.94 100 GLU A CA 1
ATOM 824 C C . GLU A 1 100 ? 2.688 -8.208 5.317 1.00 87.94 100 GLU A C 1
ATOM 826 O O . GLU A 1 100 ? 2.438 -8.912 6.288 1.00 87.94 100 GLU A O 1
ATOM 831 N N . MET A 1 101 ? 2.157 -6.992 5.171 1.00 88.56 101 MET A N 1
ATOM 832 C CA . MET A 1 101 ? 1.315 -6.319 6.167 1.00 88.56 101 MET A CA 1
ATOM 833 C C . MET A 1 101 ? -0.184 -6.588 5.991 1.00 88.56 101 MET A C 1
ATOM 835 O O . MET A 1 101 ? -1.004 -5.928 6.633 1.00 88.56 101 MET A O 1
ATOM 839 N N . TYR A 1 102 ? -0.561 -7.521 5.113 1.00 88.38 102 TYR A N 1
ATOM 840 C CA . TYR A 1 102 ? -1.937 -7.673 4.649 1.00 88.38 102 TYR A CA 1
ATOM 841 C C . TYR A 1 102 ? -2.924 -7.913 5.796 1.00 88.38 102 TYR A C 1
ATOM 843 O O . TYR A 1 102 ? -3.916 -7.195 5.912 1.00 88.38 102 TYR A O 1
ATOM 851 N N . ILE A 1 103 ? -2.602 -8.841 6.702 1.00 88.38 103 ILE A N 1
ATOM 852 C CA . ILE A 1 103 ? -3.432 -9.162 7.876 1.00 88.38 103 ILE A CA 1
ATOM 853 C C . ILE A 1 103 ? -3.636 -7.920 8.753 1.00 88.38 103 ILE A C 1
ATOM 855 O O . ILE A 1 103 ? -4.760 -7.593 9.129 1.00 88.38 103 ILE A O 1
ATOM 859 N N . SER A 1 104 ? -2.564 -7.171 9.024 1.00 89.38 104 SER A N 1
ATOM 860 C CA . SER A 1 104 ? -2.636 -5.949 9.828 1.00 89.38 104 SER A CA 1
ATOM 861 C C . SER A 1 104 ? -3.514 -4.882 9.174 1.00 89.38 104 SER A C 1
ATOM 863 O O . SER A 1 104 ? -4.237 -4.173 9.871 1.00 89.38 104 SER A O 1
ATOM 865 N N . ILE A 1 105 ? -3.476 -4.766 7.843 1.00 90.19 105 ILE A N 1
ATOM 866 C CA . ILE A 1 105 ? -4.307 -3.822 7.086 1.00 90.19 105 ILE A CA 1
ATOM 867 C C . ILE A 1 105 ? -5.784 -4.210 7.170 1.00 90.19 105 ILE A C 1
ATOM 869 O O . ILE A 1 105 ? -6.604 -3.326 7.407 1.00 90.19 105 ILE A O 1
ATOM 873 N N . ILE A 1 106 ? -6.120 -5.493 7.009 1.00 90.62 106 ILE A N 1
ATOM 874 C CA . ILE A 1 106 ? -7.503 -5.986 7.110 1.00 90.62 106 ILE A CA 1
ATOM 875 C C . ILE A 1 106 ? -8.076 -5.680 8.491 1.00 90.62 106 ILE A C 1
ATOM 877 O O . ILE A 1 106 ? -9.070 -4.966 8.574 1.00 90.62 106 ILE A O 1
ATOM 881 N N . ASN A 1 107 ? -7.396 -6.099 9.560 1.00 89.69 107 ASN A N 1
ATOM 882 C CA . ASN A 1 107 ? -7.870 -5.887 10.932 1.00 89.69 107 ASN A CA 1
ATOM 883 C C . ASN A 1 107 ? -8.011 -4.398 11.268 1.00 89.69 107 ASN A C 1
ATOM 885 O O . ASN A 1 107 ? -8.986 -3.976 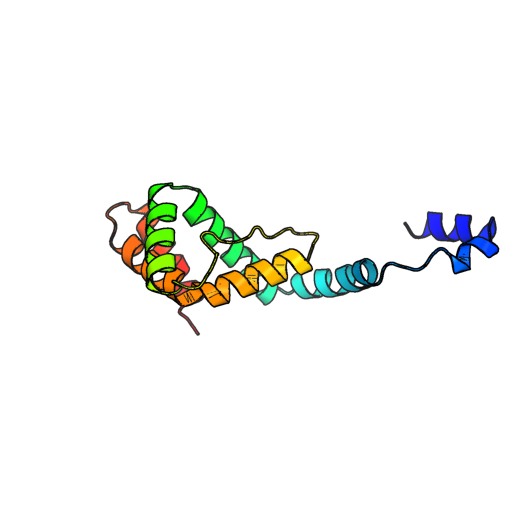11.884 1.00 89.69 107 ASN A O 1
ATOM 889 N N . THR A 1 108 ? -7.078 -3.570 10.786 1.00 90.25 108 THR A N 1
ATOM 890 C CA . THR A 1 108 ? -7.190 -2.114 10.933 1.00 90.25 108 THR A CA 1
ATOM 891 C C . THR A 1 108 ? -8.427 -1.575 10.212 1.00 90.25 108 THR A C 1
ATOM 893 O O . THR A 1 108 ? -9.108 -0.695 10.729 1.00 90.25 108 THR A O 1
ATOM 896 N N . LEU A 1 109 ? -8.718 -2.043 8.996 1.00 89.81 109 LEU A N 1
ATOM 897 C CA . LEU A 1 109 ? -9.888 -1.589 8.245 1.00 89.81 109 LEU A CA 1
ATOM 898 C C . LEU A 1 109 ? -11.198 -2.095 8.860 1.00 89.81 109 LEU A C 1
ATOM 900 O O . LEU A 1 109 ? -12.180 -1.360 8.824 1.00 89.81 109 LEU A O 1
ATOM 904 N N . GLU A 1 110 ? -11.219 -3.298 9.433 1.00 89.81 110 GLU A N 1
ATOM 905 C CA . GLU A 1 110 ? -12.367 -3.817 10.183 1.00 89.81 110 GLU A CA 1
ATOM 906 C C . GLU A 1 110 ? -12.644 -2.973 11.426 1.00 89.81 110 GLU A C 1
ATOM 908 O O . GLU A 1 110 ? -13.771 -2.530 11.616 1.00 89.81 110 GLU A O 1
ATOM 913 N N . GLU A 1 111 ? -11.616 -2.639 12.207 1.00 89.75 111 GLU A N 1
ATOM 914 C CA . GLU A 1 111 ? -11.766 -1.741 13.356 1.00 89.75 111 GLU A CA 1
ATOM 915 C C . GLU A 1 111 ? -12.257 -0.351 12.920 1.00 89.75 111 GLU A C 1
ATOM 917 O O . GLU A 1 111 ? -13.180 0.207 13.507 1.00 89.75 111 GLU A O 1
ATOM 922 N N . LEU A 1 112 ? -11.697 0.198 11.834 1.00 88.00 112 LEU A N 1
ATOM 923 C CA . LEU A 1 112 ? -12.105 1.499 11.294 1.00 88.00 112 LEU A CA 1
ATOM 924 C C . LEU A 1 112 ? -13.512 1.502 10.679 1.00 88.00 112 LEU A C 1
ATOM 926 O O . LEU A 1 112 ? -14.100 2.578 10.553 1.00 88.00 112 LEU A O 1
ATOM 930 N N . ARG A 1 113 ? -14.051 0.340 10.291 1.00 85.94 113 ARG A N 1
ATOM 931 C CA . ARG A 1 113 ? -15.434 0.194 9.814 1.00 85.94 113 ARG A CA 1
ATOM 932 C C . ARG A 1 113 ? -16.434 0.450 10.939 1.00 85.94 113 ARG A C 1
ATOM 934 O O . ARG A 1 113 ? -17.467 1.061 10.686 1.00 85.94 113 ARG A O 1
ATOM 941 N N . GLU A 1 114 ? -16.109 0.043 12.160 1.00 83.12 114 GLU A N 1
ATOM 942 C CA . GLU A 1 114 ? -16.977 0.202 13.334 1.00 83.12 114 GLU A CA 1
ATOM 943 C C . GLU A 1 114 ? -16.891 1.611 13.960 1.00 83.12 114 GLU A C 1
ATOM 945 O O . GLU A 1 114 ? -17.630 1.945 14.885 1.00 83.12 114 GLU A O 1
ATOM 950 N N . VAL A 1 115 ? -16.003 2.480 13.458 1.00 79.00 115 VAL A N 1
ATOM 951 C CA . VAL A 1 115 ? -15.865 3.860 13.948 1.00 79.00 115 VAL A CA 1
ATOM 952 C C . VAL A 1 115 ? -17.026 4.732 13.455 1.00 79.00 115 VAL A C 1
ATOM 954 O O . VAL A 1 115 ? -17.337 4.768 12.269 1.00 79.00 115 VAL A O 1
ATOM 957 N N . ILE A 1 116 ? -17.588 5.544 14.359 1.00 63.09 116 ILE A N 1
ATOM 958 C CA . ILE A 1 116 ? -18.765 6.416 14.144 1.00 63.09 116 ILE A CA 1
ATOM 959 C C . ILE A 1 116 ? -18.594 7.424 12.981 1.00 63.09 116 ILE A C 1
ATOM 961 O O . ILE A 1 116 ? -19.570 7.939 12.436 1.00 63.09 116 ILE A O 1
ATOM 965 N N . ASN A 1 117 ? -17.362 7.729 12.557 1.00 75.62 117 ASN A N 1
ATOM 966 C CA . ASN A 1 117 ? -17.117 8.650 11.447 1.00 75.62 117 ASN A CA 1
ATOM 967 C C . ASN A 1 117 ? -17.567 8.038 10.105 1.00 75.62 117 ASN A C 1
ATOM 969 O O . ASN A 1 117 ? -16.872 7.194 9.535 1.00 75.62 117 ASN A O 1
ATOM 973 N N . ASN A 1 118 ? -18.685 8.547 9.577 1.00 78.50 118 ASN A N 1
ATOM 974 C CA . ASN A 1 118 ? -19.347 8.048 8.369 1.00 78.50 118 ASN A CA 1
ATOM 975 C C . ASN A 1 118 ? -18.411 7.971 7.141 1.00 78.50 118 ASN A C 1
ATOM 977 O O . ASN A 1 118 ? -18.416 6.987 6.408 1.00 78.50 118 ASN A O 1
ATOM 981 N N . GLU A 1 119 ? -17.532 8.960 6.935 1.00 84.12 119 GLU A N 1
ATOM 982 C CA . GLU A 1 119 ? -16.599 8.954 5.796 1.00 84.12 119 GLU A CA 1
ATOM 983 C C . GLU A 1 119 ? -15.493 7.898 5.960 1.00 84.12 119 GLU A C 1
ATOM 985 O O . GLU A 1 119 ? -15.074 7.253 4.994 1.00 84.12 119 GLU A O 1
ATOM 990 N N . THR A 1 120 ? -14.994 7.726 7.186 1.00 82.62 120 THR A N 1
ATOM 991 C CA . THR A 1 120 ? -13.933 6.758 7.487 1.00 82.62 120 THR A CA 1
ATOM 992 C C . THR A 1 120 ? -14.455 5.331 7.397 1.00 82.62 120 THR A C 1
ATOM 994 O O . THR A 1 120 ? -13.819 4.516 6.728 1.00 82.62 120 THR A O 1
ATOM 997 N N . SER A 1 121 ? -15.627 5.069 7.978 1.00 84.88 121 SER A N 1
ATOM 998 C CA . SER A 1 121 ? -16.298 3.770 7.922 1.00 84.88 121 SER A CA 1
ATOM 999 C C . SER A 1 121 ? -16.639 3.376 6.481 1.00 84.88 121 SER A C 1
ATOM 1001 O O . SER A 1 121 ? -16.244 2.302 6.021 1.00 84.88 121 SER A O 1
ATOM 1003 N N . GLN A 1 122 ? -17.236 4.283 5.696 1.00 86.56 122 GLN A N 1
ATOM 1004 C CA . GLN A 1 122 ? -17.597 4.002 4.302 1.00 86.56 122 GLN A CA 1
ATOM 1005 C C . GLN A 1 122 ? -16.371 3.696 3.424 1.00 86.56 122 GLN A C 1
ATOM 1007 O O . GLN A 1 122 ? -16.395 2.790 2.580 1.00 86.56 122 GLN A O 1
ATOM 1012 N N . LYS A 1 123 ? -15.266 4.431 3.620 1.00 88.06 123 LYS A N 1
ATOM 1013 C CA . LYS A 1 123 ? -14.002 4.172 2.912 1.00 88.06 123 LYS A CA 1
ATOM 1014 C C . LYS A 1 123 ? -13.365 2.860 3.351 1.00 88.06 123 LYS A C 1
ATOM 1016 O O . LYS A 1 123 ? -12.907 2.114 2.489 1.00 88.06 123 LYS A O 1
ATOM 1021 N N . ALA A 1 124 ? -13.370 2.557 4.648 1.00 86.06 124 ALA A N 1
ATOM 1022 C CA . ALA A 1 124 ? -12.870 1.290 5.164 1.00 86.06 124 ALA A CA 1
ATOM 1023 C C . ALA A 1 124 ? -13.657 0.103 4.587 1.00 86.06 124 ALA A C 1
ATOM 1025 O O . ALA A 1 124 ? -13.049 -0.822 4.052 1.00 86.06 124 ALA A O 1
ATOM 1026 N N . HIS A 1 125 ? -14.991 0.188 4.558 1.00 87.75 125 HIS A N 1
ATOM 1027 C CA . HIS A 1 125 ? -15.860 -0.810 3.931 1.00 87.75 125 HIS A CA 1
ATOM 1028 C C . HIS A 1 125 ? -15.546 -1.002 2.438 1.00 87.75 125 HIS A C 1
ATOM 1030 O O . HIS A 1 125 ? -15.431 -2.127 1.953 1.00 87.75 125 HIS A O 1
ATOM 1036 N N . THR A 1 126 ? -15.363 0.094 1.695 1.00 89.44 126 THR A N 1
ATOM 1037 C CA . THR A 1 126 ? -15.013 0.038 0.264 1.00 89.44 126 THR A CA 1
ATOM 1038 C C . THR A 1 126 ? -13.665 -0.649 0.044 1.00 89.44 126 THR A C 1
ATOM 1040 O O . THR A 1 126 ? -13.538 -1.497 -0.842 1.00 89.44 126 THR A O 1
ATOM 1043 N N . PHE A 1 127 ? -12.657 -0.320 0.860 1.00 89.81 127 PHE A N 1
ATOM 1044 C CA . PHE A 1 127 ? -11.353 -0.967 0.770 1.00 89.81 127 PHE A CA 1
ATOM 1045 C C . PHE A 1 127 ? -11.435 -2.448 1.118 1.00 89.81 127 PHE A C 1
ATOM 1047 O O . PHE A 1 127 ? -10.949 -3.241 0.319 1.00 89.81 127 PHE A O 1
ATOM 1054 N N . LEU A 1 128 ? -12.113 -2.823 2.209 1.00 88.38 128 LEU A N 1
ATOM 1055 C CA . LEU A 1 128 ? -12.343 -4.222 2.585 1.00 88.38 128 LEU A CA 1
ATOM 1056 C C . LEU A 1 128 ? -13.003 -5.008 1.456 1.00 88.38 128 LEU A C 1
ATOM 1058 O O . LEU A 1 128 ? -12.515 -6.075 1.105 1.00 88.38 128 LEU A O 1
ATOM 1062 N N . ALA A 1 129 ? -14.047 -4.469 0.825 1.00 87.00 129 ALA A N 1
ATOM 1063 C CA . ALA A 1 129 ? -14.706 -5.137 -0.295 1.00 87.00 129 ALA A CA 1
ATOM 1064 C C . ALA A 1 129 ? -13.795 -5.283 -1.528 1.00 87.00 129 ALA A C 1
ATOM 1066 O O . ALA A 1 129 ? -13.955 -6.225 -2.299 1.00 87.00 129 ALA A O 1
ATOM 1067 N N . THR A 1 130 ? -12.848 -4.360 -1.719 1.00 86.31 130 THR A N 1
ATOM 1068 C CA . THR A 1 130 ? -11.917 -4.370 -2.858 1.00 86.31 130 THR A CA 1
ATOM 1069 C C . THR A 1 130 ? -10.765 -5.351 -2.655 1.00 86.31 130 THR A C 1
ATOM 1071 O O . THR A 1 130 ? -10.336 -5.987 -3.612 1.00 86.31 130 THR A O 1
ATOM 1074 N N . ILE A 1 131 ? -10.250 -5.459 -1.428 1.00 83.56 131 ILE A N 1
ATOM 1075 C CA . ILE A 1 131 ? -9.086 -6.299 -1.117 1.00 83.56 131 ILE A CA 1
ATOM 1076 C C . ILE A 1 131 ? -9.476 -7.706 -0.649 1.00 83.56 131 ILE A C 1
ATOM 1078 O O . ILE A 1 131 ? -8.781 -8.651 -0.992 1.00 83.56 131 ILE A O 1
ATOM 1082 N N . SER A 1 132 ? -10.609 -7.866 0.045 1.00 74.31 132 SER A N 1
ATOM 1083 C CA . SER A 1 132 ? -11.052 -9.159 0.602 1.00 74.31 132 SER A CA 1
ATOM 1084 C C . SER A 1 132 ? -11.833 -10.020 -0.391 1.00 74.31 132 SER A C 1
ATOM 1086 O O . SER A 1 132 ? -12.034 -11.202 -0.145 1.00 74.31 132 SER A O 1
ATOM 1088 N N . LYS A 1 133 ? -12.299 -9.457 -1.516 1.00 56.84 133 LYS A N 1
ATOM 1089 C CA . LYS A 1 133 ? -12.924 -10.242 -2.590 1.00 56.84 133 LYS A CA 1
ATOM 10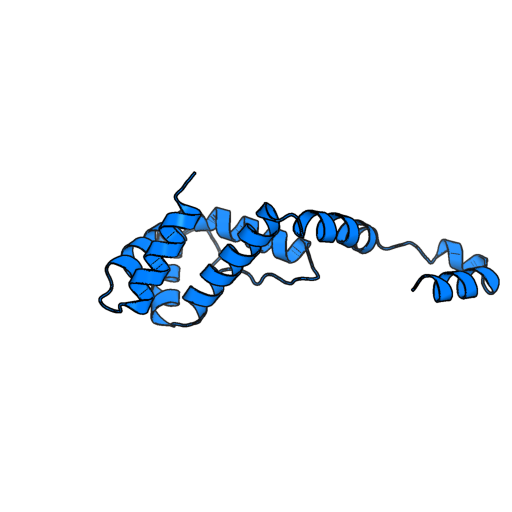90 C C . LYS A 1 133 ? -11.854 -10.857 -3.493 1.00 56.84 133 LYS A C 1
ATOM 1092 O O . LYS A 1 133 ? -11.640 -10.353 -4.596 1.00 56.84 133 LYS A O 1
ATOM 1097 N N . ARG A 1 134 ? -11.219 -11.937 -3.037 1.00 44.03 134 ARG A N 1
ATOM 1098 C CA . ARG A 1 134 ? -10.663 -13.010 -3.876 1.00 44.03 134 ARG A CA 1
ATOM 1099 C C . ARG A 1 134 ? -10.630 -14.317 -3.107 1.00 44.03 134 ARG A C 1
ATOM 1101 O O . ARG A 1 134 ? -10.059 -14.309 -2.000 1.00 44.03 134 ARG A O 1
#

Foldseek 3Di:
DVVVVVVCCVPPVPCVVVPPDDVQLVVLVVVLVVCVPPVNVVVLVLLVVLQVLCVVDPVLLVQLQVLCCVPPVVDPDSGQFDDDSRRVVSSVVNVVVCVVSVRSSLVSLVVQLPDPPPVSNVVSVVSCVVSVPD

pLDDT: mean 79.82, std 11.58, range [44.03, 90.62]

InterPro domains:
  IPR012337 Ribonuclease H-like superfamily [SSF53098] (18-110)
  IPR052958 Interferon-induced PKR regulator [PTHR46289] (2-130)